Protein AF-A0AAD3SGP8-F1 (afdb_monomer_lite)

Organism: Nepenthes gracilis (NCBI:txid150966)

Foldseek 3Di:
DFKDKDKAQLDPVRFKIWMWIDFLFKIWIWIDGHDPVVRVVVCPVPDTDMDGDDDDDRDKDKDFDDDPRGTFKIWIDHQQAIWMFTFQSDDDDCDNNNPDPRTHPTDGDGVVNVVVVVVVVVPPD

Radius of gyration: 16.39 Å; chains: 1; bounding box: 36×36×47 Å

InterPro domains:
  IPR007810 Pep3/Vps18, beta-propeller domain [PF05131] (2-120)

pLDDT: mean 79.36, std 13.46, range [42.0, 93.81]

Structure (mmCIF, N/CA/C/O backbone):
data_AF-A0AAD3SGP8-F1
#
_entry.id   AF-A0AAD3SGP8-F1
#
loop_
_atom_site.group_PDB
_atom_site.id
_atom_site.type_symbol
_atom_site.label_atom_id
_atom_site.label_alt_id
_atom_site.label_comp_id
_atom_site.label_asym_id
_atom_site.label_entity_id
_atom_site.label_seq_id
_atom_site.pdbx_PDB_ins_code
_atom_site.Cartn_x
_atom_site.Cartn_y
_atom_site.Cartn_z
_atom_site.occupancy
_atom_site.B_iso_or_equiv
_atom_site.auth_seq_id
_atom_site.auth_comp_id
_atom_site.auth_asym_id
_atom_site.auth_atom_id
_atom_site.pdbx_PDB_model_num
ATOM 1 N N . MET A 1 1 ? -17.348 -4.463 -7.093 1.00 53.22 1 MET A N 1
ATOM 2 C CA . MET A 1 1 ? -15.936 -4.220 -7.468 1.00 53.22 1 MET A CA 1
ATOM 3 C C . MET A 1 1 ? -15.238 -3.641 -6.243 1.00 53.22 1 MET A C 1
ATOM 5 O O . MET A 1 1 ? -15.706 -2.623 -5.762 1.00 53.22 1 MET A O 1
ATOM 9 N N . GLY A 1 2 ? -14.240 -4.326 -5.670 1.00 77.06 2 GLY A N 1
ATOM 10 C CA . GLY A 1 2 ? -13.627 -3.967 -4.372 1.00 77.06 2 GLY A CA 1
ATOM 11 C C . GLY A 1 2 ? -12.124 -3.682 -4.443 1.00 77.06 2 GLY A C 1
ATOM 12 O O . GLY A 1 2 ? -11.436 -3.829 -3.440 1.00 77.06 2 GLY A O 1
ATOM 13 N N . LEU A 1 3 ? -11.610 -3.370 -5.635 1.00 87.50 3 LEU A N 1
ATOM 14 C CA . LEU A 1 3 ? -10.205 -3.039 -5.855 1.00 87.50 3 LEU A CA 1
ATOM 15 C C . LEU A 1 3 ? -10.045 -1.517 -5.829 1.00 87.50 3 LEU A C 1
ATOM 17 O O . LEU A 1 3 ? -10.670 -0.827 -6.633 1.00 87.50 3 LEU A O 1
ATOM 21 N N . GLN A 1 4 ? -9.192 -1.008 -4.946 1.00 91.00 4 GLN A N 1
ATOM 22 C CA . GLN A 1 4 ? -8.758 0.386 -4.961 1.00 91.00 4 GLN A CA 1
ATOM 23 C C . GLN A 1 4 ? -7.242 0.434 -5.099 1.00 91.00 4 GLN A C 1
ATOM 25 O O . GLN A 1 4 ? -6.531 -0.325 -4.449 1.00 91.00 4 GLN A O 1
ATOM 30 N N . MET A 1 5 ? -6.742 1.333 -5.939 1.00 91.94 5 MET A N 1
ATOM 31 C CA . MET A 1 5 ? -5.319 1.457 -6.229 1.00 91.94 5 MET A CA 1
ATOM 32 C C . MET A 1 5 ? -4.860 2.897 -6.039 1.00 91.94 5 MET A C 1
ATOM 34 O O . MET A 1 5 ? -5.563 3.841 -6.403 1.00 91.94 5 MET A O 1
ATOM 38 N N . ARG A 1 6 ? -3.664 3.065 -5.482 1.00 89.50 6 ARG A N 1
ATOM 39 C CA . ARG A 1 6 ? -2.969 4.344 -5.388 1.00 89.50 6 ARG A CA 1
ATOM 40 C C . ARG A 1 6 ? -1.551 4.187 -5.922 1.00 89.50 6 ARG A C 1
ATOM 42 O O . ARG A 1 6 ? -0.851 3.240 -5.571 1.00 89.50 6 ARG A O 1
ATOM 49 N N . THR A 1 7 ? -1.138 5.143 -6.744 1.00 88.06 7 THR A N 1
ATOM 50 C CA . THR A 1 7 ? 0.178 5.167 -7.387 1.00 88.06 7 THR A CA 1
ATOM 51 C C . THR A 1 7 ? 0.947 6.395 -6.934 1.00 88.06 7 THR A C 1
ATOM 53 O O . THR A 1 7 ? 0.371 7.474 -6.795 1.00 88.06 7 THR A O 1
ATOM 56 N N . THR A 1 8 ? 2.253 6.246 -6.742 1.00 83.62 8 THR A N 1
ATOM 57 C CA . THR A 1 8 ? 3.166 7.358 -6.485 1.00 83.62 8 THR A CA 1
ATOM 58 C C . THR A 1 8 ? 4.450 7.209 -7.283 1.00 83.62 8 THR A C 1
ATOM 60 O O . THR A 1 8 ? 4.947 6.101 -7.491 1.00 83.62 8 THR A O 1
ATOM 63 N N . ASN A 1 9 ? 4.990 8.345 -7.718 1.00 78.81 9 ASN A N 1
ATOM 64 C CA . ASN A 1 9 ? 6.314 8.407 -8.316 1.00 78.81 9 ASN A CA 1
ATOM 65 C C . ASN A 1 9 ? 7.360 8.531 -7.203 1.00 78.81 9 ASN A C 1
ATOM 67 O O . ASN A 1 9 ? 7.209 9.365 -6.310 1.00 78.81 9 ASN A O 1
ATOM 71 N N . ILE A 1 10 ? 8.385 7.684 -7.236 1.00 72.50 10 ILE A N 1
ATOM 72 C CA . ILE A 1 10 ? 9.369 7.549 -6.146 1.00 72.50 10 ILE A CA 1
ATOM 73 C C . ILE A 1 10 ? 10.797 7.893 -6.588 1.00 72.50 10 ILE A C 1
ATOM 75 O O . ILE A 1 10 ? 11.736 7.731 -5.817 1.00 72.50 10 ILE A O 1
ATOM 79 N N . GLY A 1 11 ? 10.992 8.357 -7.828 1.00 64.62 11 GLY A N 1
ATOM 80 C CA . GLY A 1 11 ? 12.313 8.661 -8.383 1.00 64.62 11 GLY A CA 1
ATOM 81 C C . GLY A 1 11 ? 12.495 10.136 -8.736 1.00 64.62 11 GLY A C 1
ATOM 82 O O . GLY A 1 11 ? 11.603 10.758 -9.301 1.00 64.62 11 GLY A O 1
ATOM 83 N N . ASN A 1 12 ? 13.699 10.675 -8.510 1.00 58.72 12 ASN A N 1
ATOM 84 C CA . ASN A 1 12 ? 14.070 12.026 -8.964 1.00 58.72 12 ASN A CA 1
ATOM 85 C C . ASN A 1 12 ? 13.996 12.178 -10.501 1.00 58.72 12 ASN A C 1
ATOM 87 O O . ASN A 1 12 ? 13.824 13.285 -10.994 1.00 58.72 12 ASN A O 1
ATOM 91 N N . ALA A 1 13 ? 14.100 11.068 -11.246 1.00 61.81 13 ALA A N 1
ATOM 92 C CA . ALA A 1 13 ? 14.030 11.018 -12.710 1.00 61.81 13 ALA A CA 1
ATOM 93 C C . ALA A 1 13 ? 12.636 10.646 -13.265 1.00 61.81 13 ALA A C 1
ATOM 95 O O . ALA A 1 13 ? 12.503 10.405 -14.459 1.00 61.81 13 ALA A O 1
ATOM 96 N N . GLY A 1 14 ? 11.597 10.540 -12.425 1.00 61.50 14 GLY A N 1
ATOM 97 C CA . GLY A 1 14 ? 10.220 10.321 -12.887 1.00 61.50 14 GLY A CA 1
ATOM 98 C C . GLY A 1 14 ? 9.897 8.925 -13.443 1.00 61.50 14 GLY A C 1
ATOM 99 O O . GLY A 1 14 ? 8.756 8.683 -13.822 1.00 61.50 14 GLY A O 1
ATOM 100 N N . THR A 1 15 ? 10.839 7.982 -13.463 1.00 74.19 15 THR A N 1
ATOM 101 C CA . THR A 1 15 ? 10.646 6.656 -14.081 1.00 74.19 15 THR A CA 1
ATOM 102 C C . THR A 1 15 ? 10.328 5.532 -13.099 1.00 74.19 15 THR A C 1
ATOM 104 O O . THR A 1 15 ? 10.168 4.397 -13.532 1.00 74.19 15 THR A O 1
ATOM 107 N N . ARG A 1 16 ? 10.254 5.801 -11.789 1.00 79.19 16 ARG A N 1
ATOM 108 C CA . ARG A 1 16 ? 10.006 4.769 -10.770 1.00 79.19 16 ARG A CA 1
ATOM 109 C C . ARG A 1 16 ? 8.618 4.907 -10.172 1.00 79.19 16 ARG A C 1
ATOM 111 O O . ARG A 1 16 ? 8.264 5.982 -9.684 1.00 79.19 16 ARG A O 1
ATOM 118 N N . TYR A 1 17 ? 7.888 3.801 -10.143 1.00 82.19 17 TYR A N 1
ATOM 119 C CA . TYR A 1 17 ? 6.538 3.734 -9.607 1.00 82.19 17 TYR A CA 1
ATOM 120 C C . TYR A 1 17 ? 6.478 2.813 -8.399 1.00 82.19 17 TYR A C 1
ATOM 122 O O . TYR A 1 17 ? 7.024 1.712 -8.409 1.00 82.19 17 TYR A O 1
ATOM 130 N N . CYS A 1 18 ? 5.761 3.273 -7.381 1.00 84.56 18 CYS A N 1
ATOM 131 C CA . CYS A 1 18 ? 5.202 2.428 -6.344 1.00 84.56 18 CYS A CA 1
ATOM 132 C C . CYS A 1 18 ? 3.682 2.433 -6.495 1.00 84.56 18 CYS A C 1
ATOM 134 O O . CYS A 1 18 ? 3.057 3.493 -6.621 1.00 84.56 18 CYS A O 1
ATOM 136 N N . VAL A 1 19 ? 3.100 1.242 -6.486 1.00 88.62 19 VAL A N 1
ATOM 137 C CA . VAL A 1 19 ? 1.660 1.026 -6.527 1.00 88.62 19 VAL A CA 1
ATOM 138 C C . VAL A 1 19 ? 1.261 0.258 -5.280 1.00 88.62 19 VAL A C 1
ATOM 140 O O . VAL A 1 19 ? 1.774 -0.829 -5.023 1.00 88.62 19 VAL A O 1
ATOM 143 N N . ILE A 1 20 ? 0.306 0.801 -4.533 1.00 91.06 20 ILE A N 1
ATOM 144 C CA . ILE A 1 20 ? -0.389 0.066 -3.481 1.00 91.06 20 ILE A CA 1
ATOM 145 C C . ILE A 1 20 ? -1.806 -0.194 -3.961 1.00 91.06 20 ILE A C 1
ATOM 147 O O . ILE A 1 20 ? -2.551 0.738 -4.272 1.00 91.06 20 ILE A O 1
ATOM 151 N N . ALA A 1 21 ? -2.176 -1.466 -4.021 1.00 92.00 21 ALA A N 1
ATOM 152 C CA . ALA A 1 21 ? -3.520 -1.886 -4.370 1.00 92.00 21 ALA A CA 1
ATOM 153 C C . ALA A 1 21 ? -4.144 -2.613 -3.188 1.00 92.00 21 ALA A C 1
ATOM 155 O O . ALA A 1 21 ? -3.517 -3.473 -2.581 1.00 92.00 21 ALA A O 1
ATOM 156 N N . ILE A 1 22 ? -5.388 -2.293 -2.864 1.00 91.44 22 ILE A N 1
ATOM 157 C CA . ILE A 1 22 ? -6.153 -2.997 -1.846 1.00 91.44 22 ILE A CA 1
ATOM 158 C C . ILE A 1 22 ? -7.338 -3.712 -2.476 1.00 91.44 22 ILE A C 1
ATOM 160 O O . ILE A 1 22 ? -8.049 -3.185 -3.325 1.00 91.44 22 ILE A O 1
ATOM 164 N N . THR A 1 23 ? -7.565 -4.921 -2.000 1.00 89.69 23 THR A N 1
ATOM 165 C CA . THR A 1 23 ? -8.863 -5.595 -2.025 1.00 89.69 23 THR A CA 1
ATOM 166 C C . THR A 1 23 ? -9.501 -5.431 -0.639 1.00 89.69 23 THR A C 1
ATOM 168 O O . THR A 1 23 ? -8.847 -4.912 0.271 1.00 89.69 23 THR A O 1
ATOM 171 N N . PRO A 1 24 ? -10.736 -5.908 -0.392 1.00 86.69 24 PRO A N 1
ATOM 172 C CA . PRO A 1 24 ? -11.331 -5.805 0.942 1.00 86.69 24 PRO A CA 1
ATOM 173 C C . PRO A 1 24 ? -10.511 -6.477 2.051 1.00 86.69 24 PRO A C 1
ATOM 175 O O . PRO A 1 24 ? -10.668 -6.143 3.222 1.00 86.69 24 PRO A O 1
ATOM 178 N N . ARG A 1 25 ? -9.624 -7.417 1.690 1.00 86.31 25 ARG A N 1
ATOM 179 C CA . ARG A 1 25 ? -8.853 -8.223 2.644 1.00 86.31 25 ARG A CA 1
ATOM 180 C C . ARG A 1 25 ? -7.349 -8.173 2.477 1.00 86.31 25 ARG A C 1
ATOM 182 O O . ARG A 1 25 ? -6.659 -8.542 3.417 1.00 86.31 25 ARG A O 1
ATOM 189 N N . ARG A 1 26 ? -6.838 -7.765 1.319 1.00 90.94 26 ARG A N 1
ATOM 190 C CA . ARG A 1 26 ? -5.402 -7.798 1.028 1.00 90.94 26 ARG A CA 1
ATOM 191 C C . ARG A 1 26 ? -4.913 -6.469 0.505 1.00 90.94 26 ARG A C 1
ATOM 193 O O . ARG A 1 26 ? -5.548 -5.914 -0.386 1.00 90.94 26 ARG A O 1
ATOM 200 N N . LEU A 1 27 ? -3.772 -6.034 1.010 1.00 90.75 27 LEU A N 1
ATOM 201 C CA . LEU A 1 27 ? -2.978 -4.941 0.476 1.00 90.75 27 LEU A CA 1
ATOM 202 C C . LEU A 1 27 ? -1.787 -5.535 -0.264 1.00 90.75 27 LEU A C 1
ATOM 204 O O . LEU A 1 27 ? -1.018 -6.288 0.320 1.00 90.75 27 LEU A O 1
ATOM 208 N N . TYR A 1 28 ? -1.648 -5.180 -1.530 1.00 90.62 28 TYR A N 1
ATOM 209 C CA . TYR A 1 28 ? -0.574 -5.568 -2.429 1.00 90.62 28 TYR A CA 1
ATOM 210 C C . TYR A 1 28 ? 0.333 -4.371 -2.676 1.00 90.62 28 TYR A C 1
ATOM 212 O O . TYR A 1 28 ? -0.146 -3.239 -2.797 1.00 90.62 28 TYR A O 1
ATOM 220 N N . SER A 1 29 ? 1.629 -4.631 -2.790 1.00 87.62 29 SER A N 1
ATOM 221 C CA . SER A 1 29 ? 2.627 -3.622 -3.129 1.00 87.62 29 SER A CA 1
ATOM 222 C C . SER A 1 29 ? 3.395 -4.023 -4.378 1.00 87.62 29 SER A C 1
ATOM 224 O O . SER A 1 29 ? 3.990 -5.099 -4.409 1.00 87.62 29 SER A O 1
ATOM 226 N N . PHE A 1 30 ? 3.422 -3.135 -5.368 1.00 87.31 30 PHE A N 1
ATOM 227 C CA . PHE A 1 30 ? 4.184 -3.301 -6.600 1.00 87.31 30 PHE A CA 1
ATOM 228 C C . PHE A 1 30 ? 5.186 -2.164 -6.741 1.00 87.31 30 PHE A C 1
ATOM 230 O O . PHE A 1 30 ? 4.852 -0.998 -6.511 1.00 87.31 30 PHE A O 1
ATOM 237 N N . ILE A 1 31 ? 6.402 -2.500 -7.156 1.00 83.81 31 ILE A N 1
ATOM 238 C CA . ILE A 1 31 ? 7.449 -1.532 -7.462 1.00 83.81 31 ILE A CA 1
ATOM 239 C C . ILE A 1 31 ? 8.049 -1.879 -8.810 1.00 83.81 31 ILE A C 1
ATOM 241 O O . ILE A 1 31 ? 8.281 -3.043 -9.125 1.00 83.81 31 ILE A O 1
ATOM 245 N N . GLY A 1 32 ? 8.374 -0.854 -9.582 1.00 81.94 32 GLY A N 1
ATOM 246 C CA . GLY A 1 32 ? 9.254 -1.039 -10.719 1.00 81.94 32 GLY A CA 1
ATOM 247 C C . GLY A 1 32 ? 9.605 0.266 -11.404 1.00 81.94 32 GLY A C 1
ATOM 248 O O . GLY A 1 32 ? 9.334 1.366 -10.910 1.00 81.94 32 GLY A O 1
ATOM 249 N N . ILE A 1 33 ? 10.251 0.115 -12.553 1.00 83.00 33 ILE A N 1
ATOM 250 C CA . ILE A 1 33 ? 10.771 1.200 -13.378 1.00 83.00 33 ILE A CA 1
ATOM 251 C C . ILE A 1 33 ? 10.085 1.130 -14.746 1.00 83.00 33 ILE A C 1
ATOM 253 O O . ILE A 1 33 ? 9.784 0.043 -15.231 1.00 83.00 33 ILE A O 1
ATOM 257 N N . GLY A 1 34 ? 9.855 2.276 -15.382 1.00 85.06 34 GLY A N 1
ATOM 258 C CA . GLY A 1 34 ? 9.238 2.362 -16.703 1.00 85.06 34 GLY A CA 1
ATOM 259 C C . GLY A 1 34 ? 7.778 2.778 -16.606 1.00 85.06 34 GLY A C 1
ATOM 260 O O . GLY A 1 34 ? 7.480 3.797 -15.995 1.00 85.06 34 GLY A O 1
ATOM 261 N N . SER A 1 35 ? 6.876 2.022 -17.229 1.00 86.75 35 SER A N 1
ATOM 262 C CA . SER A 1 35 ? 5.429 2.279 -17.201 1.00 86.75 35 SER A CA 1
ATOM 263 C C . SER A 1 35 ? 4.714 1.385 -16.179 1.00 86.75 35 SER A C 1
ATOM 265 O O . SER A 1 35 ? 5.270 0.381 -15.742 1.00 86.75 35 SER A O 1
ATOM 267 N N . LEU A 1 36 ? 3.460 1.701 -15.827 1.00 87.19 36 LEU A N 1
ATOM 268 C CA . LEU A 1 36 ? 2.638 0.811 -14.991 1.00 87.19 36 LEU A CA 1
ATOM 269 C C . LEU A 1 36 ? 2.451 -0.578 -15.620 1.00 87.19 36 LEU A C 1
ATOM 271 O O . LEU A 1 36 ? 2.437 -1.569 -14.901 1.00 87.19 36 LEU A O 1
ATOM 275 N N . GLU A 1 37 ? 2.349 -0.655 -16.946 1.00 90.12 37 GLU A N 1
ATOM 276 C CA . GLU A 1 37 ? 2.259 -1.923 -17.674 1.00 90.12 37 GLU A CA 1
ATOM 277 C C . GLU A 1 37 ? 3.530 -2.754 -17.487 1.00 90.12 37 GLU A C 1
ATOM 279 O O . GLU A 1 37 ? 3.455 -3.921 -17.117 1.00 90.12 37 GLU A O 1
ATOM 284 N N . THR A 1 38 ? 4.700 -2.128 -17.640 1.00 88.25 38 THR A N 1
ATOM 285 C CA . THR A 1 38 ? 5.999 -2.774 -17.404 1.00 88.25 38 THR A CA 1
ATOM 286 C C . THR A 1 38 ? 6.134 -3.248 -15.957 1.00 88.25 38 THR A C 1
ATOM 288 O O . THR A 1 38 ? 6.628 -4.347 -15.717 1.00 88.25 38 THR A O 1
ATOM 291 N N . VAL A 1 39 ? 5.666 -2.441 -14.996 1.00 86.69 39 VAL A N 1
ATOM 292 C CA . VAL A 1 39 ? 5.646 -2.809 -13.575 1.00 86.69 39 VAL A CA 1
ATOM 293 C C . VAL A 1 39 ? 4.766 -4.031 -13.359 1.00 86.69 39 VAL A C 1
ATOM 295 O O . VAL A 1 39 ? 5.217 -4.976 -12.741 1.00 86.69 39 VAL A O 1
ATOM 298 N N . PHE A 1 40 ? 3.530 -4.070 -13.856 1.00 89.19 40 PHE A N 1
ATOM 299 C CA . PHE A 1 40 ? 2.675 -5.239 -13.631 1.00 89.19 40 PHE A CA 1
ATOM 300 C C . PHE A 1 40 ? 3.159 -6.484 -14.377 1.00 89.19 40 PHE A C 1
ATOM 302 O O . PHE A 1 40 ? 3.083 -7.579 -13.823 1.00 89.19 40 PHE A O 1
ATOM 309 N N . ALA A 1 41 ? 3.706 -6.327 -15.585 1.00 89.44 41 ALA A N 1
ATOM 310 C CA . ALA A 1 41 ? 4.281 -7.429 -16.349 1.00 89.44 41 ALA A CA 1
ATOM 311 C C . ALA A 1 41 ? 5.454 -8.097 -15.613 1.00 89.44 41 ALA A C 1
ATOM 313 O O . ALA A 1 41 ? 5.582 -9.318 -15.665 1.00 89.44 41 ALA A O 1
ATOM 314 N N . SER A 1 42 ? 6.267 -7.338 -14.865 1.00 86.56 42 SER A N 1
ATOM 315 C CA . SER A 1 42 ? 7.370 -7.920 -14.084 1.00 86.56 42 SER A CA 1
ATOM 316 C C . SER A 1 42 ? 6.906 -8.797 -12.915 1.00 86.56 42 SER A C 1
ATOM 318 O O . SER A 1 42 ? 7.687 -9.603 -12.413 1.00 86.56 42 SER A O 1
ATOM 320 N N . TYR A 1 43 ? 5.640 -8.684 -12.501 1.00 86.88 43 TYR A N 1
ATOM 321 C CA .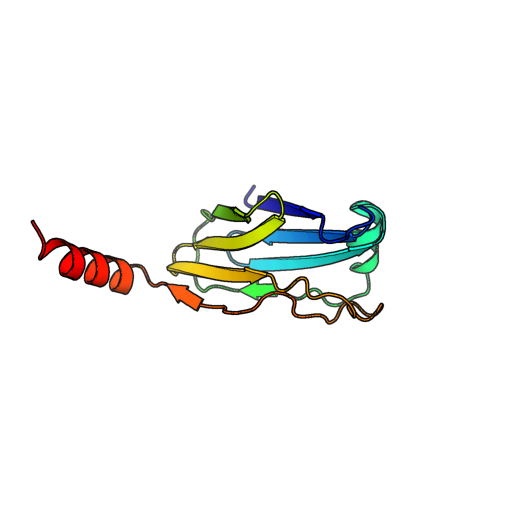 TYR A 1 43 ? 5.032 -9.538 -11.479 1.00 86.88 43 TYR A CA 1
ATOM 322 C C . TYR A 1 43 ? 4.282 -10.750 -12.052 1.00 86.88 43 TYR A C 1
ATOM 324 O O . TYR A 1 43 ? 3.632 -11.460 -11.290 1.00 86.88 43 TYR A O 1
ATOM 332 N N . PHE A 1 44 ? 4.367 -11.018 -13.363 1.00 86.19 44 PHE A N 1
ATOM 333 C CA . PHE A 1 44 ? 3.713 -12.185 -13.968 1.00 86.19 44 PHE A CA 1
ATOM 334 C C . PHE A 1 44 ? 4.286 -13.510 -13.439 1.00 86.19 44 PHE A C 1
ATOM 336 O O . PHE A 1 44 ? 3.532 -14.360 -12.972 1.00 86.19 44 PHE A O 1
ATOM 343 N N . ASP A 1 45 ? 5.616 -13.639 -13.423 1.00 83.06 45 ASP A N 1
ATOM 344 C CA . ASP A 1 45 ? 6.329 -14.836 -12.943 1.00 83.06 45 ASP A CA 1
ATOM 345 C C . ASP A 1 45 ? 6.945 -14.650 -11.543 1.00 83.06 45 ASP A C 1
ATOM 347 O O . ASP A 1 45 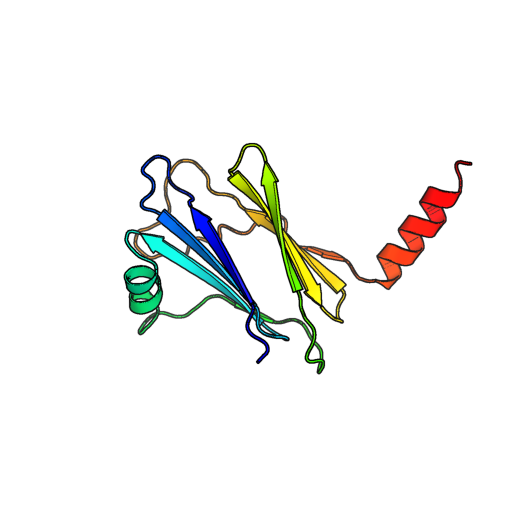? 7.704 -15.493 -11.061 1.00 83.06 45 ASP A O 1
ATOM 351 N N . ARG A 1 46 ? 6.636 -13.534 -10.872 1.00 82.56 46 ARG A N 1
ATOM 352 C CA . ARG A 1 46 ? 7.245 -13.146 -9.595 1.00 82.56 46 ARG A CA 1
ATOM 353 C C . ARG A 1 46 ? 6.220 -13.128 -8.470 1.00 82.56 46 ARG A C 1
ATOM 355 O O . ARG A 1 46 ? 5.112 -12.619 -8.617 1.00 82.56 46 ARG A O 1
ATOM 362 N N . ALA A 1 47 ? 6.612 -13.637 -7.303 1.00 81.38 47 ALA A N 1
ATOM 363 C CA . ALA A 1 47 ? 5.769 -13.588 -6.115 1.00 81.38 47 ALA A CA 1
ATOM 364 C C . ALA A 1 47 ? 5.466 -12.133 -5.710 1.00 81.38 47 ALA A C 1
ATOM 366 O O . ALA A 1 47 ? 6.367 -11.309 -5.555 1.00 81.38 47 ALA A O 1
ATOM 367 N N . ILE A 1 48 ? 4.182 -11.822 -5.520 1.00 83.62 48 ILE A N 1
ATOM 368 C CA . ILE A 1 48 ? 3.726 -10.502 -5.074 1.00 83.62 48 ILE A CA 1
ATOM 369 C C . ILE A 1 48 ? 3.669 -10.488 -3.548 1.00 83.62 48 ILE A C 1
ATOM 371 O O . ILE A 1 48 ? 3.002 -11.326 -2.935 1.00 83.62 48 ILE A O 1
ATOM 375 N N . HIS A 1 49 ? 4.291 -9.489 -2.926 1.00 82.62 49 HIS A N 1
ATOM 376 C CA . HIS A 1 49 ? 4.123 -9.258 -1.496 1.00 82.62 49 HIS A CA 1
ATOM 377 C C . HIS A 1 49 ? 2.725 -8.711 -1.210 1.00 82.62 49 HIS A C 1
ATOM 379 O O . HIS A 1 49 ? 2.283 -7.719 -1.802 1.00 82.62 49 HIS A O 1
ATOM 385 N N . PHE A 1 50 ? 2.039 -9.345 -0.263 1.00 88.56 50 PHE A N 1
ATOM 386 C CA . PHE A 1 50 ? 0.758 -8.866 0.223 1.00 88.56 50 PHE A CA 1
ATOM 387 C C . PHE A 1 50 ? 0.656 -8.979 1.739 1.00 88.56 50 PHE A C 1
ATOM 389 O O . PHE A 1 50 ? 1.268 -9.836 2.371 1.00 88.56 50 PHE A O 1
ATOM 396 N N . MET A 1 51 ? -0.158 -8.106 2.317 1.00 89.25 51 MET A N 1
ATOM 397 C CA . MET A 1 51 ? -0.588 -8.176 3.705 1.00 89.25 51 MET A CA 1
ATOM 398 C C . MET A 1 51 ? -2.085 -8.467 3.733 1.00 89.25 51 MET A C 1
ATOM 400 O O . MET A 1 51 ? -2.848 -7.806 3.029 1.00 89.25 51 MET A O 1
ATOM 404 N N . GLU A 1 52 ? -2.510 -9.444 4.537 1.00 90.12 52 GLU A N 1
ATOM 405 C CA . GLU A 1 52 ? -3.919 -9.805 4.707 1.00 90.12 52 GLU A CA 1
ATOM 406 C C . GLU A 1 52 ? -4.432 -9.460 6.112 1.00 90.12 52 GLU A C 1
ATOM 408 O O . GLU A 1 52 ? -3.840 -9.863 7.113 1.00 90.12 52 GLU A O 1
ATOM 413 N N . LEU A 1 53 ? -5.563 -8.749 6.187 1.00 86.12 53 LEU A N 1
ATOM 414 C CA . LEU A 1 53 ? -6.264 -8.479 7.445 1.00 86.12 53 LEU A CA 1
ATOM 415 C C . LEU A 1 53 ? -7.444 -9.447 7.636 1.00 86.12 53 LEU A C 1
ATOM 417 O O . LEU A 1 53 ? -8.142 -9.781 6.671 1.00 86.12 53 LEU A O 1
ATOM 421 N N . PRO A 1 54 ? -7.728 -9.875 8.879 1.00 81.81 54 PRO A N 1
ATOM 422 C CA . PRO A 1 54 ? -8.854 -10.754 9.164 1.00 81.81 54 PRO A CA 1
ATOM 423 C C . PRO A 1 54 ? -10.200 -10.023 9.012 1.00 81.81 54 PRO A C 1
ATOM 425 O O . PRO A 1 54 ? -10.418 -8.936 9.547 1.00 81.81 54 PRO A O 1
ATOM 428 N N . GLY A 1 55 ? -11.163 -10.651 8.334 1.00 74.12 55 GLY A N 1
ATOM 429 C CA . GLY A 1 55 ? -12.533 -10.140 8.223 1.00 74.12 55 GLY A CA 1
ATOM 430 C C . GLY A 1 55 ? -13.260 -10.581 6.954 1.00 74.12 55 GLY A C 1
ATOM 431 O O . GLY A 1 55 ? -12.643 -11.039 5.997 1.00 74.12 55 GLY A O 1
ATOM 432 N N . LYS A 1 56 ? -14.594 -10.455 6.950 1.00 67.62 56 LYS A N 1
ATOM 433 C CA . LYS A 1 56 ? -15.470 -10.854 5.832 1.00 67.62 56 LYS A CA 1
ATOM 434 C C . LYS A 1 56 ? -16.388 -9.704 5.396 1.00 67.62 56 LYS A C 1
ATOM 436 O O . LYS A 1 56 ? -17.586 -9.899 5.240 1.00 67.62 56 LYS A O 1
ATOM 441 N N . ASN A 1 57 ? -15.833 -8.503 5.227 1.00 68.31 57 ASN A N 1
ATOM 442 C CA . ASN A 1 57 ? -16.605 -7.330 4.804 1.00 68.31 57 ASN A CA 1
ATOM 443 C C . ASN A 1 57 ? -16.085 -6.773 3.470 1.00 68.31 57 ASN A C 1
ATOM 445 O O . ASN A 1 57 ? -14.893 -6.903 3.200 1.00 68.31 57 ASN A O 1
ATOM 449 N N . PRO A 1 58 ? -16.955 -6.148 2.653 1.00 68.38 58 PRO A N 1
ATOM 450 C CA . PRO A 1 58 ? -16.593 -5.659 1.323 1.00 68.38 58 PRO A CA 1
ATOM 451 C C . PRO A 1 58 ? -15.984 -4.248 1.311 1.00 68.38 58 PRO A C 1
ATOM 453 O O . PRO A 1 58 ? -15.471 -3.839 0.274 1.00 68.38 58 PRO A O 1
ATOM 456 N N . HIS A 1 59 ? -16.052 -3.502 2.419 1.00 79.25 59 HIS A N 1
ATOM 457 C CA . HIS A 1 59 ? -15.625 -2.103 2.467 1.00 79.25 59 HIS A CA 1
ATOM 458 C C . HIS A 1 59 ? -14.210 -1.960 3.022 1.00 79.25 59 HIS A C 1
ATOM 460 O O . HIS A 1 59 ? -13.926 -2.355 4.156 1.00 79.25 59 HIS A O 1
ATOM 466 N N . SER A 1 60 ? -13.350 -1.365 2.208 1.00 87.88 60 SER A N 1
ATOM 467 C CA . SER A 1 60 ? -12.004 -0.947 2.559 1.00 87.88 60 SER A CA 1
ATOM 468 C C . SER A 1 60 ? -11.653 0.334 1.815 1.00 87.88 60 SER A C 1
ATOM 470 O O . SER A 1 60 ? -12.121 0.547 0.697 1.00 87.88 60 SER A O 1
ATOM 472 N N . GLU A 1 61 ? -10.819 1.175 2.425 1.00 90.81 61 GLU A N 1
ATOM 473 C CA . GLU A 1 61 ? -10.356 2.413 1.795 1.00 90.81 61 GLU A CA 1
ATOM 474 C C . GLU A 1 61 ? -8.860 2.617 1.987 1.00 90.81 61 GLU A C 1
ATOM 476 O O . GLU A 1 61 ? -8.328 2.410 3.075 1.00 90.81 61 GLU A O 1
ATOM 481 N N . LEU A 1 62 ? -8.186 3.062 0.933 1.00 92.50 62 LEU A N 1
ATOM 482 C CA . LEU A 1 62 ? -6.768 3.370 0.903 1.00 92.50 62 LEU A CA 1
ATOM 483 C C . LEU A 1 62 ? -6.552 4.861 0.653 1.00 92.50 62 LEU A C 1
ATOM 485 O O . LEU A 1 62 ? -6.891 5.410 -0.406 1.00 92.50 62 LEU A O 1
ATOM 489 N N . HIS A 1 63 ? -5.882 5.487 1.611 1.00 92.75 63 HIS A N 1
ATOM 490 C CA . HIS A 1 63 ? -5.513 6.892 1.572 1.00 92.75 63 HIS A CA 1
ATOM 491 C C . HIS A 1 63 ? -4.005 7.051 1.705 1.00 92.75 63 HIS A C 1
ATOM 493 O O . HIS A 1 63 ? -3.348 6.344 2.469 1.00 92.75 63 HIS A O 1
ATOM 499 N N . PHE A 1 64 ? -3.463 7.992 0.939 1.00 91.19 64 PHE A N 1
ATOM 500 C CA . PHE A 1 64 ? -2.058 8.375 0.974 1.00 91.19 64 PHE A CA 1
ATOM 501 C C . PHE A 1 64 ? -1.937 9.755 1.601 1.00 91.19 64 PHE A C 1
ATOM 503 O O . PHE A 1 64 ? -2.698 10.661 1.265 1.00 91.19 64 PHE A O 1
ATOM 510 N N . PHE A 1 65 ? -0.952 9.914 2.473 1.00 89.31 65 PHE A N 1
ATOM 511 C CA . PHE A 1 65 ? -0.554 11.209 2.994 1.00 89.31 65 PHE A CA 1
ATOM 512 C C . PHE A 1 65 ? 0.681 11.699 2.240 1.00 89.31 65 PHE A C 1
ATOM 514 O O . PHE A 1 65 ? 1.690 10.991 2.148 1.00 89.31 65 PHE A O 1
ATOM 521 N N . LEU A 1 66 ? 0.591 12.918 1.707 1.00 85.44 66 LEU A N 1
ATOM 522 C CA . LEU A 1 66 ? 1.658 13.555 0.951 1.00 85.44 66 LEU A CA 1
AT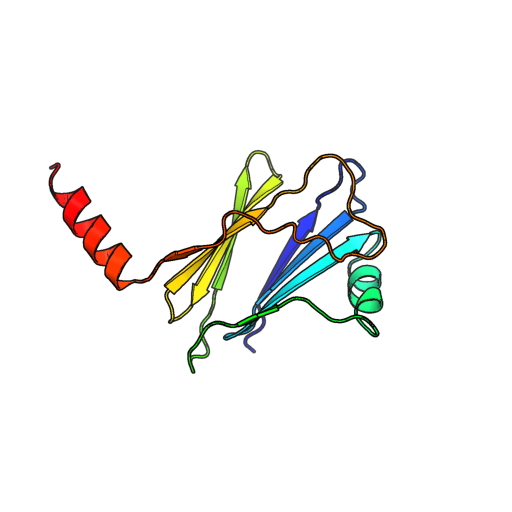OM 523 C C . LEU A 1 66 ? 2.315 14.653 1.786 1.00 85.44 66 LEU A C 1
ATOM 525 O O . LEU A 1 66 ? 1.631 15.525 2.313 1.00 85.44 66 LEU A O 1
ATOM 529 N N . ASN A 1 67 ? 3.643 14.664 1.815 1.00 82.06 67 ASN A N 1
ATOM 530 C CA . ASN A 1 67 ? 4.446 15.780 2.296 1.00 82.06 67 ASN A CA 1
ATOM 531 C C . ASN A 1 67 ? 5.262 16.337 1.124 1.00 82.06 67 ASN A C 1
ATOM 533 O O . ASN A 1 67 ? 5.973 15.587 0.459 1.00 82.06 67 ASN A O 1
ATOM 537 N N . GLN A 1 68 ? 5.143 17.635 0.831 1.00 79.19 68 GLN A N 1
ATOM 538 C CA . GLN A 1 68 ? 5.872 18.289 -0.271 1.00 79.19 68 GLN A CA 1
ATOM 539 C C . GLN A 1 68 ? 5.784 17.524 -1.615 1.00 79.19 68 GLN A C 1
ATOM 541 O O . GLN A 1 68 ? 6.775 17.355 -2.322 1.00 79.19 68 GLN A O 1
ATOM 546 N N . ARG A 1 69 ? 4.579 17.045 -1.972 1.00 76.06 69 ARG A N 1
ATOM 547 C CA . ARG A 1 69 ? 4.281 16.234 -3.179 1.00 76.06 69 ARG A CA 1
ATOM 548 C C . ARG A 1 69 ? 4.902 14.832 -3.213 1.00 76.06 69 ARG A C 1
ATOM 550 O O . ARG A 1 69 ? 4.754 14.136 -4.213 1.00 76.06 69 ARG A O 1
ATOM 557 N N . ARG A 1 70 ? 5.547 14.390 -2.136 1.00 78.44 70 ARG A N 1
ATOM 558 C CA . ARG A 1 70 ? 6.021 13.014 -1.966 1.00 78.44 70 ARG A CA 1
ATOM 559 C C . ARG A 1 70 ? 5.061 12.276 -1.053 1.00 78.44 70 ARG A C 1
ATOM 561 O O . ARG A 1 70 ? 4.674 12.805 -0.016 1.00 78.44 70 ARG A O 1
ATOM 568 N N . VAL A 1 71 ? 4.657 11.068 -1.424 1.00 82.75 71 VAL A N 1
ATOM 569 C CA . VAL A 1 71 ? 3.890 10.223 -0.505 1.00 82.75 71 VAL A CA 1
ATOM 570 C C . VAL A 1 71 ? 4.824 9.782 0.621 1.00 82.75 71 VAL A C 1
ATOM 572 O O . VAL 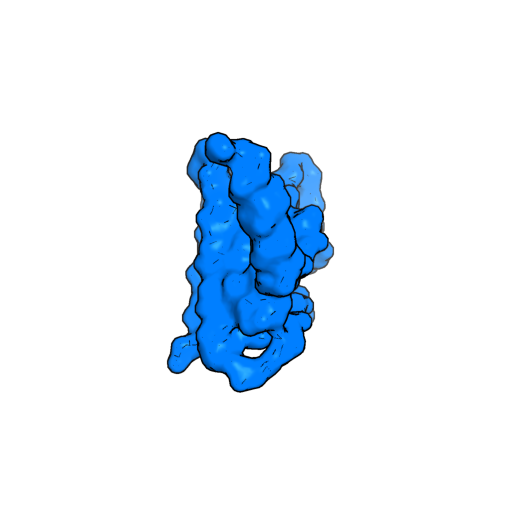A 1 71 ? 5.925 9.318 0.351 1.00 82.75 71 VAL A O 1
ATOM 575 N N . VAL A 1 72 ? 4.401 9.957 1.871 1.00 85.44 72 VAL A N 1
ATOM 576 C CA . VAL A 1 72 ? 5.214 9.612 3.053 1.00 85.44 72 VAL A CA 1
ATOM 577 C C . VAL A 1 72 ? 4.540 8.544 3.898 1.00 85.44 72 VAL A C 1
ATOM 579 O O . VAL A 1 72 ? 5.214 7.656 4.405 1.00 85.44 72 VAL A O 1
ATOM 582 N N . HIS A 1 73 ? 3.211 8.577 4.001 1.00 90.88 73 HIS A N 1
ATOM 583 C CA . HIS A 1 73 ? 2.456 7.578 4.751 1.00 90.88 73 HIS A CA 1
ATOM 584 C C . HIS A 1 73 ? 1.274 7.059 3.944 1.00 90.88 73 HIS A C 1
ATOM 586 O O . HIS A 1 73 ? 0.774 7.721 3.031 1.00 90.88 73 HIS A O 1
ATOM 592 N N . PHE A 1 74 ? 0.793 5.885 4.326 1.00 92.94 74 PHE A N 1
ATOM 593 C CA . PHE A 1 74 ? -0.494 5.372 3.885 1.00 92.94 74 PHE A CA 1
ATOM 594 C C . PHE A 1 74 ? -1.324 4.938 5.085 1.00 92.94 74 PHE A C 1
ATOM 596 O O . PHE A 1 74 ? -0.795 4.568 6.135 1.00 92.94 74 PHE A O 1
ATOM 603 N N . ALA A 1 75 ? -2.634 4.953 4.887 1.00 93.81 75 ALA A N 1
ATOM 604 C CA . ALA A 1 75 ? -3.604 4.379 5.793 1.00 93.81 75 ALA A CA 1
ATOM 605 C C . ALA A 1 75 ? -4.595 3.544 4.983 1.00 93.81 75 ALA A C 1
ATOM 607 O O . ALA A 1 75 ? -5.172 4.006 3.997 1.00 93.81 75 ALA A O 1
ATOM 608 N N . TRP A 1 76 ? -4.777 2.303 5.410 1.00 93.31 76 TRP A N 1
ATOM 609 C CA . TRP A 1 76 ? -5.762 1.369 4.908 1.00 93.31 76 TRP A CA 1
ATOM 610 C C . TRP A 1 76 ? -6.823 1.142 5.985 1.00 93.31 76 TRP A C 1
ATOM 612 O O . TRP A 1 76 ? -6.595 0.470 6.993 1.00 93.31 76 TRP A O 1
ATOM 622 N N . LEU A 1 77 ? -7.994 1.726 5.758 1.00 91.00 77 LEU A N 1
ATOM 623 C CA . LEU A 1 77 ? -9.182 1.535 6.571 1.00 91.00 77 LEU A CA 1
ATOM 624 C C . LEU A 1 77 ? -9.802 0.171 6.254 1.00 91.00 77 LEU A C 1
ATOM 626 O O . LEU A 1 77 ? -10.129 -0.131 5.104 1.00 91.00 77 LEU A O 1
ATOM 630 N N . SER A 1 78 ? -9.990 -0.642 7.288 1.00 89.31 78 SER A N 1
ATOM 631 C CA . SER A 1 78 ? -10.642 -1.949 7.210 1.00 89.31 78 SER A CA 1
ATOM 632 C C . SER A 1 78 ? -11.495 -2.190 8.454 1.00 89.31 78 SER A C 1
ATOM 634 O O . SER A 1 78 ? -11.422 -1.444 9.425 1.00 89.31 78 SER A O 1
ATOM 636 N N . ARG A 1 79 ? -12.262 -3.281 8.508 1.00 84.94 79 ARG A N 1
ATOM 637 C CA . ARG A 1 79 ? -12.990 -3.642 9.739 1.00 84.94 79 ARG A CA 1
ATOM 638 C C . ARG A 1 79 ? -12.064 -3.995 10.912 1.00 84.94 79 ARG A C 1
ATOM 640 O O . ARG A 1 79 ? -12.440 -3.771 12.056 1.00 84.94 79 ARG A O 1
ATOM 647 N N . ALA A 1 80 ? -10.885 -4.556 10.644 1.00 87.50 80 ALA A N 1
ATOM 648 C CA . ALA A 1 80 ? -9.932 -4.910 11.699 1.00 87.50 80 ALA A CA 1
ATOM 649 C C . ALA A 1 80 ? -9.336 -3.666 12.384 1.00 87.50 80 ALA A C 1
ATOM 651 O O . ALA A 1 80 ? -8.808 -3.762 13.486 1.00 87.50 80 ALA A O 1
ATOM 652 N N . GLY A 1 81 ? -9.434 -2.503 11.741 1.00 89.31 81 GLY A N 1
ATOM 653 C CA . GLY A 1 81 ? -8.838 -1.256 12.191 1.00 89.31 81 GLY A CA 1
ATOM 654 C C . GLY A 1 81 ? -8.235 -0.488 11.023 1.00 89.31 81 GLY A C 1
ATOM 655 O O . GLY A 1 81 ? -8.448 -0.826 9.852 1.00 89.31 81 GLY A O 1
ATOM 656 N N . ILE A 1 82 ? -7.449 0.529 11.360 1.00 91.75 82 ILE A N 1
ATOM 657 C CA . ILE A 1 82 ? -6.663 1.304 10.401 1.00 91.75 82 ILE A CA 1
ATOM 658 C C . ILE A 1 82 ? -5.256 0.720 10.382 1.00 91.75 82 ILE A C 1
ATOM 660 O O . ILE A 1 82 ? -4.503 0.867 11.345 1.00 91.75 82 ILE A O 1
ATOM 664 N N . TYR A 1 83 ? -4.901 0.043 9.295 1.00 92.56 83 TYR A N 1
ATOM 665 C CA . TYR A 1 83 ? -3.527 -0.379 9.068 1.00 92.56 83 TYR A CA 1
ATOM 666 C C . TYR A 1 83 ? -2.761 0.747 8.390 1.00 92.56 83 TYR A C 1
ATOM 668 O O . TYR A 1 83 ? -3.172 1.228 7.338 1.00 92.56 83 TYR A O 1
ATOM 676 N N . HIS A 1 84 ? -1.657 1.180 8.976 1.00 93.06 84 HIS A N 1
ATOM 677 C CA . HIS A 1 84 ? -0.884 2.301 8.461 1.00 93.06 84 HIS A CA 1
ATOM 678 C C . HIS A 1 84 ? 0.607 1.997 8.480 1.00 93.06 84 HIS A C 1
ATOM 680 O O . HIS A 1 84 ? 1.068 1.084 9.166 1.00 93.06 84 HIS A O 1
ATOM 686 N N . GLY A 1 85 ? 1.363 2.786 7.729 1.00 91.38 85 GLY A N 1
ATOM 687 C CA . GLY A 1 85 ? 2.815 2.720 7.718 1.00 91.38 85 GLY A CA 1
ATOM 688 C C . GLY A 1 85 ? 3.432 3.899 6.981 1.00 91.38 85 GLY A C 1
ATOM 689 O O . GLY A 1 85 ? 2.739 4.705 6.353 1.00 91.38 85 GLY A O 1
ATOM 690 N N . GLY A 1 86 ? 4.749 4.005 7.098 1.00 89.56 86 GLY A N 1
ATOM 691 C CA . GLY A 1 86 ? 5.571 4.935 6.339 1.00 89.56 86 GLY A CA 1
ATOM 692 C C . GLY A 1 86 ? 6.104 4.292 5.068 1.00 89.56 86 GLY A C 1
ATOM 693 O O . GLY A 1 86 ? 6.244 3.071 4.986 1.00 89.56 86 GLY A O 1
ATOM 694 N N . PHE A 1 87 ? 6.409 5.125 4.083 1.00 85.31 87 PHE A N 1
ATOM 695 C CA . PHE A 1 87 ? 7.195 4.721 2.935 1.00 85.31 87 PHE A CA 1
ATOM 696 C C . PHE A 1 87 ? 8.628 5.214 3.086 1.00 85.31 87 PHE A C 1
ATOM 698 O O . PHE A 1 87 ? 8.871 6.416 3.191 1.00 85.31 87 PHE A O 1
ATOM 705 N N . ASN A 1 88 ? 9.571 4.283 3.032 1.00 79.75 88 ASN A N 1
ATOM 706 C CA . ASN A 1 88 ? 10.990 4.569 2.984 1.00 79.75 88 ASN A CA 1
ATOM 707 C C . ASN A 1 88 ? 11.488 4.434 1.551 1.00 79.75 88 ASN A C 1
ATOM 709 O O . ASN A 1 88 ? 11.887 3.365 1.096 1.00 79.75 88 ASN A O 1
ATOM 713 N N . PHE A 1 89 ? 11.447 5.544 0.825 1.00 73.62 89 PHE A N 1
ATOM 714 C CA . PHE A 1 89 ? 11.988 5.625 -0.530 1.00 73.62 89 PHE A CA 1
ATOM 715 C C . PHE A 1 89 ? 13.466 6.036 -0.527 1.00 73.62 89 PHE A C 1
ATOM 717 O O . PHE A 1 89 ? 13.866 6.828 -1.377 1.00 73.62 89 PHE A O 1
ATOM 724 N N . GLY A 1 90 ? 14.243 5.567 0.460 1.00 60.59 90 GLY A N 1
ATOM 725 C CA . GLY A 1 90 ? 15.638 5.942 0.704 1.00 60.59 90 GLY A CA 1
ATOM 726 C C . GLY A 1 90 ? 16.494 6.103 -0.561 1.00 60.59 90 GLY A C 1
ATOM 727 O O . GLY A 1 90 ? 16.267 5.483 -1.603 1.00 60.59 90 GLY A O 1
ATOM 728 N N . ALA A 1 91 ? 17.490 6.985 -0.483 1.00 51.56 91 ALA A N 1
ATOM 729 C CA . ALA A 1 91 ? 18.369 7.308 -1.599 1.00 51.56 91 ALA A CA 1
ATOM 730 C C . ALA A 1 91 ? 19.258 6.108 -1.970 1.00 51.56 91 ALA A C 1
ATOM 732 O O . ALA A 1 91 ? 20.348 5.996 -1.432 1.00 51.56 91 ALA A O 1
ATOM 733 N N . SER A 1 92 ? 18.825 5.272 -2.927 1.00 54.44 92 SER A N 1
ATOM 734 C CA . SER A 1 92 ? 19.596 4.124 -3.450 1.00 54.44 92 SER A CA 1
ATOM 735 C C . SER A 1 92 ? 19.748 3.018 -2.385 1.00 54.44 92 SER A C 1
ATOM 737 O O . SER A 1 92 ? 20.271 3.239 -1.310 1.00 54.44 92 SER A O 1
ATOM 739 N N . HIS A 1 93 ? 19.246 1.801 -2.529 1.00 46.84 93 HIS A N 1
ATOM 740 C CA . HIS A 1 93 ? 19.423 0.848 -3.607 1.00 46.84 93 HIS A CA 1
ATOM 741 C C . HIS A 1 93 ? 18.238 -0.114 -3.535 1.00 46.84 93 HIS A C 1
ATOM 743 O O . HIS A 1 93 ? 18.270 -1.043 -2.737 1.00 46.84 93 HIS A O 1
ATOM 749 N N . ILE A 1 94 ? 17.212 0.107 -4.360 1.00 49.12 94 ILE A N 1
ATOM 750 C CA . ILE A 1 94 ? 16.263 -0.971 -4.621 1.00 49.12 94 ILE A CA 1
ATOM 751 C C . ILE A 1 94 ? 16.964 -1.920 -5.566 1.00 49.12 94 ILE A C 1
ATOM 753 O O . ILE A 1 94 ? 17.337 -1.520 -6.675 1.00 49.12 94 ILE A O 1
ATOM 757 N N . SER A 1 95 ? 17.225 -3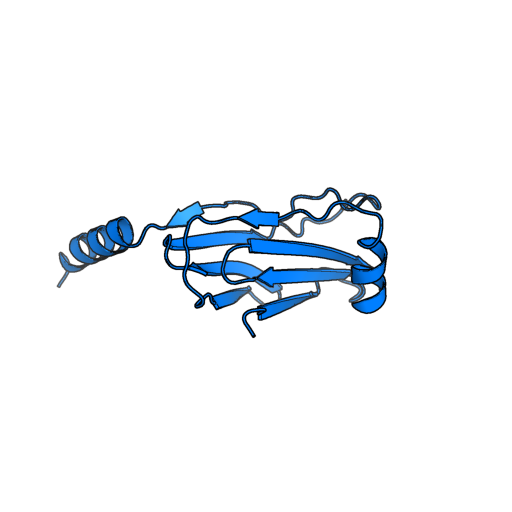.131 -5.083 1.00 49.34 95 SER A N 1
ATOM 758 C CA . SER A 1 95 ? 17.760 -4.201 -5.910 1.00 49.34 95 SER A CA 1
ATOM 759 C C . SER A 1 95 ? 16.890 -4.306 -7.168 1.00 49.34 95 SER A C 1
ATOM 761 O O . SER A 1 95 ? 15.666 -4.184 -7.102 1.00 49.34 95 SER A O 1
ATOM 763 N N . GLN A 1 96 ? 17.497 -4.505 -8.344 1.00 50.62 96 GLN A N 1
ATOM 764 C CA . GLN A 1 96 ? 16.737 -4.766 -9.582 1.00 50.62 96 GLN A CA 1
ATOM 765 C C . GLN A 1 96 ? 15.768 -5.952 -9.434 1.00 50.62 96 GLN A C 1
ATOM 767 O O . GLN A 1 96 ? 14.858 -6.099 -10.245 1.00 50.62 96 GLN A O 1
ATOM 772 N N . ASP A 1 97 ? 15.959 -6.747 -8.382 1.00 50.59 97 ASP A N 1
ATOM 773 C CA . ASP A 1 97 ? 15.184 -7.917 -8.017 1.00 50.59 97 ASP A CA 1
ATOM 774 C C . ASP A 1 97 ? 13.899 -7.599 -7.240 1.00 50.59 97 ASP A C 1
ATOM 776 O O . ASP A 1 97 ? 13.092 -8.490 -7.030 1.00 50.59 97 ASP A O 1
ATOM 780 N N . GLY A 1 98 ? 13.672 -6.342 -6.828 1.00 53.03 98 GLY A N 1
ATOM 781 C CA . GLY A 1 98 ? 12.392 -5.838 -6.321 1.00 53.03 98 GLY A CA 1
ATOM 782 C C . GLY A 1 98 ? 11.876 -6.456 -5.013 1.00 53.03 98 GLY A C 1
ATOM 783 O O . GLY A 1 98 ? 10.665 -6.395 -4.778 1.00 53.03 98 GLY A O 1
ATOM 784 N N . ASP A 1 99 ? 12.730 -7.096 -4.206 1.00 53.44 99 ASP A N 1
ATOM 785 C CA . ASP A 1 99 ? 12.428 -7.652 -2.858 1.00 53.44 99 ASP A CA 1
ATOM 786 C C . ASP A 1 99 ? 12.526 -6.586 -1.745 1.00 53.44 99 ASP A C 1
ATOM 788 O O . ASP A 1 99 ? 12.672 -6.832 -0.550 1.00 53.44 99 ASP A O 1
ATOM 792 N N . ASP A 1 100 ? 12.469 -5.329 -2.150 1.00 61.69 100 ASP A N 1
ATOM 793 C CA . ASP A 1 100 ? 12.610 -4.198 -1.263 1.00 61.69 100 ASP A CA 1
ATOM 794 C C . ASP A 1 100 ? 11.324 -3.957 -0.467 1.00 61.69 100 ASP A C 1
ATOM 796 O O . ASP A 1 100 ? 10.305 -3.511 -0.998 1.00 61.69 100 ASP A O 1
ATOM 800 N N . ASN A 1 101 ? 11.371 -4.189 0.846 1.00 65.94 101 ASN A N 1
ATOM 801 C CA . ASN A 1 101 ? 10.296 -3.808 1.761 1.00 65.94 101 ASN A CA 1
ATOM 802 C C . ASN A 1 101 ? 10.386 -2.307 2.101 1.00 65.94 101 ASN A C 1
ATOM 804 O O . ASN A 1 101 ? 10.819 -1.908 3.177 1.00 65.94 101 ASN A O 1
ATOM 808 N N . PHE A 1 102 ? 9.932 -1.470 1.173 1.00 74.06 102 PHE A N 1
ATOM 809 C CA . PHE A 1 102 ? 9.866 -0.005 1.291 1.00 74.06 102 PHE A CA 1
ATOM 810 C C . PHE A 1 102 ? 8.781 0.501 2.251 1.00 74.06 102 PHE A C 1
ATOM 812 O O . PHE A 1 102 ? 8.641 1.705 2.461 1.00 74.06 102 PHE A O 1
ATOM 819 N N . VAL A 1 103 ? 7.956 -0.395 2.788 1.00 81.12 103 VAL A N 1
ATOM 820 C CA . VAL A 1 103 ? 6.944 -0.035 3.771 1.00 81.12 103 VAL A CA 1
ATOM 821 C C . VAL A 1 103 ? 7.511 -0.294 5.161 1.00 81.12 103 VAL A C 1
ATOM 823 O O . VAL A 1 103 ? 7.750 -1.439 5.540 1.00 81.12 103 VAL A O 1
ATOM 826 N N . GLU A 1 104 ? 7.644 0.761 5.947 1.00 84.81 104 GLU A N 1
ATOM 827 C CA . GLU A 1 104 ? 8.185 0.742 7.305 1.00 84.81 104 GLU A CA 1
ATOM 828 C C . GLU A 1 104 ? 7.145 1.209 8.329 1.00 84.81 104 GLU A C 1
ATOM 830 O O . GLU A 1 104 ? 6.043 1.632 7.970 1.00 84.81 104 GLU A O 1
ATOM 835 N N . ASN A 1 105 ? 7.490 1.129 9.619 1.00 86.81 105 ASN A N 1
ATOM 836 C CA . ASN A 1 105 ? 6.668 1.657 10.716 1.00 86.81 105 ASN A CA 1
ATOM 837 C C . ASN A 1 105 ? 5.203 1.178 10.659 1.00 86.81 105 ASN A C 1
ATOM 839 O O . ASN A 1 105 ? 4.265 1.941 10.894 1.00 86.81 105 ASN A O 1
ATOM 843 N N . LYS A 1 106 ? 5.020 -0.095 10.284 1.0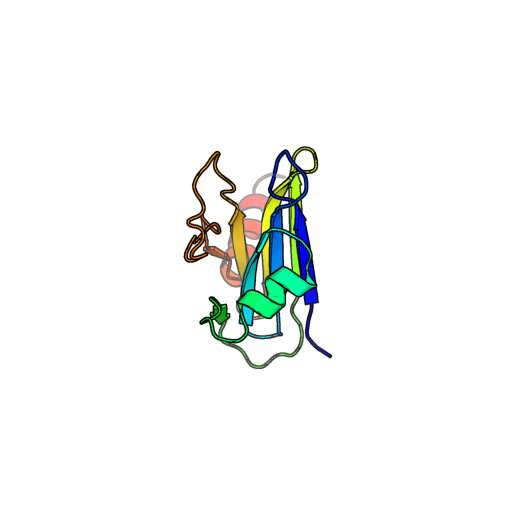0 90.56 106 LYS A N 1
ATOM 844 C CA . LYS A 1 106 ? 3.713 -0.728 10.092 1.00 90.56 106 LYS A CA 1
ATOM 845 C C . LYS A 1 106 ? 3.030 -0.907 11.444 1.00 90.56 106 LYS A C 1
ATOM 847 O O . LYS A 1 106 ? 3.604 -1.518 12.344 1.00 90.56 106 LYS A O 1
ATOM 852 N N . ALA A 1 107 ? 1.789 -0.458 11.567 1.00 91.56 107 ALA A N 1
ATOM 853 C CA . ALA A 1 107 ? 0.974 -0.728 12.743 1.00 91.56 107 ALA A CA 1
ATOM 854 C C . ALA A 1 107 ? -0.506 -0.878 12.380 1.00 91.56 107 ALA A C 1
ATOM 856 O O . ALA A 1 107 ? -0.992 -0.330 11.390 1.00 91.56 107 ALA A O 1
ATOM 857 N N . LEU A 1 108 ? -1.220 -1.650 13.201 1.00 92.00 108 LEU A N 1
ATOM 858 C CA . LEU A 1 108 ? -2.669 -1.795 13.131 1.00 92.00 108 LEU A CA 1
ATOM 859 C C . LEU A 1 108 ? -3.297 -1.068 14.321 1.00 92.00 108 LEU A C 1
ATOM 861 O O . LEU A 1 108 ? -3.206 -1.518 15.467 1.00 92.00 108 LEU A O 1
ATOM 865 N N . LEU A 1 109 ? -3.964 0.045 14.037 1.00 90.38 109 LEU A N 1
ATOM 866 C CA . LEU A 1 109 ? -4.742 0.778 15.021 1.00 90.38 109 LEU A CA 1
ATOM 867 C C . LEU A 1 109 ? -6.146 0.172 15.118 1.00 90.38 109 LEU A C 1
ATOM 869 O O . LEU A 1 109 ? -6.997 0.385 14.253 1.00 90.38 109 LEU A O 1
ATOM 873 N N . ASN A 1 110 ? -6.384 -0.587 16.189 1.00 89.12 110 ASN A N 1
ATOM 874 C CA . ASN A 1 110 ? -7.705 -1.129 16.507 1.00 89.12 110 ASN A CA 1
ATOM 875 C C . ASN A 1 110 ? -8.678 -0.006 16.892 1.00 89.12 110 ASN A C 1
ATOM 877 O O . ASN A 1 110 ? -8.328 0.883 17.670 1.00 89.12 110 ASN A O 1
ATOM 881 N N . TYR A 1 111 ? -9.928 -0.095 16.435 1.00 85.31 111 TYR A N 1
ATOM 882 C CA . TYR A 1 111 ? -10.953 0.908 16.751 1.00 85.31 111 TYR A CA 1
ATOM 883 C C . TYR A 1 111 ? -11.241 1.048 18.250 1.00 85.31 111 TYR A C 1
ATOM 885 O O . TYR A 1 111 ? -11.533 2.149 18.710 1.00 85.31 111 TYR A O 1
ATOM 893 N N . SER A 1 112 ? -11.104 -0.032 19.028 1.00 85.00 112 SER A N 1
ATOM 894 C CA . SER A 1 112 ? -11.232 0.019 20.491 1.00 85.00 112 SER A CA 1
ATOM 895 C C . SER A 1 112 ? -10.206 0.969 21.112 1.00 85.00 112 SER A C 1
ATOM 897 O O . SER A 1 112 ? -10.582 1.873 21.854 1.00 85.00 112 SER A O 1
ATOM 899 N N . LYS A 1 113 ? -8.935 0.849 20.716 1.00 82.25 113 LYS A N 1
ATOM 900 C CA . LYS A 1 113 ? -7.846 1.730 21.169 1.00 82.25 113 LYS A CA 1
ATOM 901 C C . LYS A 1 113 ? -8.053 3.180 20.731 1.00 82.25 113 LYS A C 1
ATOM 903 O O . LYS A 1 113 ? -7.734 4.103 21.470 1.00 82.25 113 LYS A O 1
ATOM 908 N N . LEU A 1 114 ? -8.620 3.381 19.542 1.00 75.19 114 LEU A N 1
ATOM 909 C CA . LEU A 1 114 ? -8.961 4.711 19.030 1.00 75.19 114 LEU A CA 1
ATOM 910 C C . LEU A 1 114 ? -10.037 5.373 19.909 1.00 75.19 114 LEU A C 1
ATOM 912 O O . LEU A 1 114 ? -9.916 6.541 20.265 1.00 75.19 114 LEU A O 1
ATOM 916 N N . SER A 1 115 ? -11.042 4.604 20.341 1.00 73.81 115 SER A N 1
ATOM 917 C CA . SER A 1 115 ? -12.069 5.094 21.267 1.00 73.81 115 SER A CA 1
ATOM 918 C C . SER A 1 115 ? -11.515 5.469 22.648 1.00 73.81 115 SER A C 1
ATOM 920 O O . SER A 1 115 ? -11.986 6.426 23.255 1.00 73.81 115 SER A O 1
ATOM 922 N N . GLU A 1 116 ? -10.509 4.748 23.145 1.00 77.19 116 GLU A N 1
ATOM 923 C CA . GLU A 1 116 ? -9.858 5.027 24.431 1.00 77.19 116 GLU A CA 1
ATOM 924 C C . GLU A 1 116 ? -8.986 6.284 24.360 1.00 77.19 116 GLU A C 1
ATOM 926 O O . GLU A 1 116 ? -9.081 7.143 25.236 1.00 77.19 116 GLU A O 1
ATOM 931 N N . ALA A 1 117 ? -8.218 6.438 23.278 1.00 71.12 117 ALA A N 1
ATOM 932 C CA . ALA A 1 117 ? -7.406 7.628 23.035 1.00 71.12 117 ALA A CA 1
ATOM 933 C C . ALA A 1 117 ? -8.265 8.902 22.965 1.00 71.12 117 ALA A C 1
ATOM 935 O O . ALA A 1 117 ? -7.922 9.910 23.578 1.00 71.12 117 ALA A O 1
ATOM 936 N N . LEU A 1 118 ? -9.420 8.839 22.291 1.00 71.06 118 LEU A N 1
ATOM 937 C CA . LEU A 1 118 ? -10.362 9.962 22.219 1.00 71.06 118 LEU A CA 1
ATOM 938 C C . LEU A 1 118 ? -10.993 10.300 23.579 1.00 71.06 118 LEU A C 1
ATOM 940 O O . LEU A 1 118 ? -11.272 11.462 23.865 1.00 71.06 118 LEU A O 1
ATOM 944 N N . LYS A 1 119 ? -11.201 9.305 24.450 1.00 70.06 119 LYS A N 1
ATOM 945 C CA . LYS A 1 119 ? -11.682 9.544 25.821 1.00 70.06 119 LYS A CA 1
ATOM 946 C C . LYS A 1 119 ? -10.621 10.216 26.694 1.00 70.06 119 LYS A C 1
ATOM 948 O O . LYS A 1 119 ? -10.974 11.037 27.531 1.00 70.06 119 LYS A O 1
ATOM 953 N N . GLN A 1 120 ? -9.343 9.899 26.490 1.00 59.88 120 GLN A N 1
ATOM 954 C CA . GLN A 1 120 ? -8.225 10.518 27.211 1.00 59.88 120 GLN A CA 1
ATOM 955 C C . GLN A 1 120 ? -7.909 11.935 26.713 1.00 59.88 120 GLN A C 1
ATOM 957 O O . GLN A 1 120 ? -7.544 12.784 27.520 1.00 59.88 120 GLN A O 1
ATOM 962 N N . SER A 1 121 ? -8.100 12.227 25.422 1.00 58.84 121 SER A N 1
ATOM 963 C CA . SER A 1 121 ? -7.938 13.587 24.885 1.00 58.84 121 SER A CA 1
ATOM 964 C C . SER A 1 121 ? -9.082 14.534 25.261 1.00 58.84 121 SER A C 1
ATOM 966 O O . SER A 1 121 ? -8.878 15.742 25.297 1.00 58.84 121 SER A O 1
ATOM 968 N N . ASN A 1 122 ? -10.267 14.005 25.587 1.00 51.50 122 ASN A N 1
ATOM 969 C CA . ASN A 1 122 ? -11.425 14.793 26.032 1.00 51.50 122 ASN A CA 1
ATOM 970 C C . ASN A 1 122 ? -11.366 15.213 27.517 1.00 51.50 122 ASN A C 1
ATOM 972 O O . ASN A 1 122 ? -12.359 15.695 28.053 1.00 51.50 122 ASN A O 1
ATOM 976 N N . LEU A 1 123 ? -10.218 15.046 28.184 1.00 48.56 123 LEU A N 1
ATOM 977 C CA . LEU A 1 123 ? -9.953 15.552 29.540 1.00 48.56 123 LEU A CA 1
ATOM 978 C C . LEU A 1 123 ? -9.263 16.929 29.557 1.00 48.56 123 LEU A C 1
ATOM 980 O O . LEU A 1 123 ? -8.815 17.374 30.609 1.00 48.56 123 LEU A O 1
ATOM 984 N N . VAL A 1 124 ? -9.198 17.619 28.414 1.00 46.16 124 VAL A N 1
ATOM 985 C CA . VAL A 1 124 ? -8.759 19.020 28.332 1.00 46.16 124 VAL A CA 1
ATOM 986 C C . VAL A 1 124 ? -9.786 19.825 27.536 1.00 46.16 124 VAL A C 1
ATOM 988 O O . VAL A 1 124 ? -9.589 20.120 26.359 1.00 46.16 124 VAL A O 1
ATOM 991 N N . LEU A 1 125 ? -10.902 20.147 28.187 1.00 42.00 125 LEU A N 1
ATOM 992 C CA . LEU A 1 125 ? -11.720 21.326 27.901 1.00 42.00 125 LEU A CA 1
ATOM 993 C C . LEU A 1 125 ? -12.074 21.992 29.229 1.00 42.00 125 LEU A C 1
ATOM 995 O O . LEU A 1 125 ? -12.502 21.253 30.144 1.00 42.00 125 LEU A O 1
#

Secondary structure (DSSP, 8-state):
---EEEEEE--TTS-EEEEEEE-SSEEEEEEEES-HHHHHHHTSSSPPPEEE-----S--EEEEEEETTEEEEEEEEETTEEEEEEE---SS---TT-----EEEEEEE-HHHHHHHHHHHTT--

Sequence (125 aa):
MGLQMRTTNIGNAGTRYCVIAITPRRLYSFIGIGSLETVFASYFDRAIHFMELPGKNPHSELHFFLNQRRVVHFAWLSRAGIYHGGFNFGASHISQDGDDNFVENKALLNYSKLSEALKQSNLVL